Protein AF-A0A0P0X5P5-F1 (afdb_monomer)

Organism: Oryza sativa subsp. japonica (NCBI:txid39947)

Foldseek 3Di:
DVVVVVCVVVVDPDDPDDDLVNVLVVVCVVPPPDPDDQPQDPVNGRDDQPAWDWDDRPPDPDIDIDGPVSNVVVVVVVVVVVVVVVVVQLVVLLVVLVVQCVPPPSVVVADVVNSVCSNVVDPDDD

Radius of gyration: 23.1 Å; Cα contacts (8 Å, |Δi|>4): 70; chains: 1; bounding box: 53×34×61 Å

pLDDT: mean 76.73, std 13.16, range [42.09, 95.25]

Secondary structure (DSSP, 8-state):
-HHHHHHHHHT--S-SS--HHHHHHHHHTTTTT-TTS---BTTTBS--TT-EEEEEPTTSS-EEEEEHHHHHHHHHHHHHHHHHHHHHHHHHHHHHHHHHHTTGGGTTTS-HHHHHHHHHT-----

Structure (mmCIF, N/CA/C/O backbone):
data_AF-A0A0P0X5P5-F1
#
_entry.id   AF-A0A0P0X5P5-F1
#
loop_
_atom_site.group_PDB
_atom_site.id
_atom_site.type_symbol
_atom_site.label_atom_id
_atom_site.label_alt_id
_atom_site.label_comp_id
_atom_site.label_asym_id
_atom_site.label_entity_id
_atom_site.label_seq_id
_atom_site.pdbx_PDB_ins_code
_atom_site.Cartn_x
_atom_site.Cartn_y
_atom_site.Cartn_z
_atom_site.occupancy
_atom_site.B_iso_or_equiv
_atom_site.auth_seq_id
_atom_site.auth_comp_id
_atom_site.auth_asym_id
_atom_site.auth_atom_id
_atom_site.pdbx_PDB_model_num
ATOM 1 N N . GLU A 1 1 ? -21.698 8.254 -24.591 1.00 57.91 1 GLU A N 1
ATOM 2 C CA . GLU A 1 1 ? -22.227 8.935 -25.797 1.00 57.91 1 GL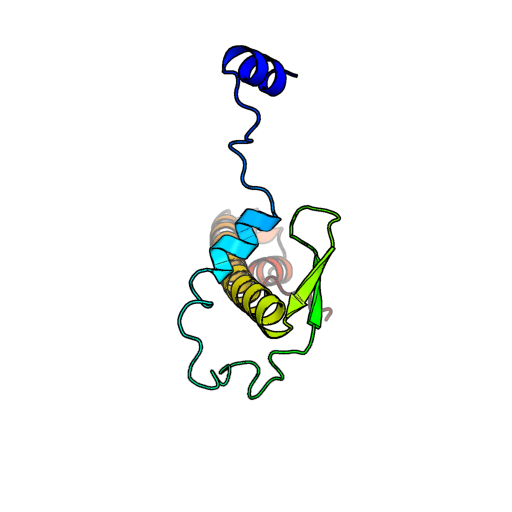U A CA 1
ATOM 3 C C . GLU A 1 1 ? -21.990 10.454 -25.818 1.00 57.91 1 GLU A C 1
ATOM 5 O O . GLU A 1 1 ? -21.407 10.943 -26.780 1.00 57.91 1 GLU A O 1
ATOM 10 N N . ALA A 1 2 ? -22.324 11.201 -24.753 1.00 74.06 2 ALA A N 1
ATOM 11 C CA . ALA A 1 2 ? -22.149 12.666 -24.692 1.00 74.06 2 ALA A CA 1
ATOM 12 C C . ALA A 1 2 ? -20.708 13.162 -24.965 1.00 74.06 2 ALA A C 1
ATOM 14 O O . ALA A 1 2 ? -20.498 14.109 -25.722 1.00 74.06 2 ALA A O 1
ATOM 15 N N . LEU A 1 3 ? -19.698 12.476 -24.417 1.00 63.59 3 LEU A N 1
ATOM 16 C CA . LEU A 1 3 ? -18.280 12.787 -24.651 1.00 63.59 3 LEU A CA 1
ATOM 17 C C . LEU A 1 3 ? -17.872 12.607 -26.123 1.00 63.59 3 LEU A C 1
ATOM 19 O O . LEU A 1 3 ? -17.093 13.393 -26.657 1.00 63.59 3 LEU A O 1
ATOM 23 N N . THR A 1 4 ? -18.435 11.611 -26.806 1.00 71.12 4 THR A N 1
ATOM 24 C CA . THR A 1 4 ? -18.186 11.354 -28.232 1.00 71.12 4 THR A CA 1
ATOM 25 C C . THR A 1 4 ? -18.813 12.438 -29.114 1.00 71.12 4 THR A C 1
ATOM 27 O O . THR A 1 4 ? -18.187 12.875 -30.080 1.00 71.12 4 THR A O 1
ATOM 30 N N . ALA A 1 5 ? -20.007 12.928 -28.762 1.00 74.75 5 ALA A N 1
ATOM 31 C CA . ALA A 1 5 ? -20.668 14.029 -29.467 1.00 74.75 5 ALA A CA 1
ATOM 32 C C . ALA A 1 5 ? -19.904 15.361 -29.320 1.00 74.75 5 ALA A C 1
ATOM 34 O O . ALA A 1 5 ? -19.693 16.065 -30.310 1.00 74.75 5 ALA A O 1
ATOM 35 N N . LEU A 1 6 ? -19.406 15.669 -28.116 1.00 67.12 6 LEU A N 1
ATOM 36 C CA . LEU A 1 6 ? -18.554 16.842 -27.873 1.00 67.12 6 LEU A CA 1
ATOM 37 C C . LEU A 1 6 ? -17.234 16.777 -28.660 1.00 67.12 6 LEU A C 1
ATOM 39 O O . LEU A 1 6 ? -16.827 17.775 -29.252 1.00 67.12 6 LEU A O 1
ATOM 43 N N . ARG A 1 7 ? -16.603 15.598 -28.748 1.00 62.34 7 ARG A N 1
ATOM 44 C CA . ARG A 1 7 ? -15.363 15.389 -29.525 1.00 62.34 7 ARG A CA 1
ATOM 45 C C . ARG A 1 7 ? -15.565 15.589 -31.025 1.00 62.34 7 ARG A C 1
ATOM 47 O O . ARG A 1 7 ? -14.770 16.285 -31.656 1.00 62.34 7 ARG A O 1
ATOM 54 N N . LYS A 1 8 ? -16.658 15.055 -31.591 1.00 72.75 8 LYS A N 1
ATOM 55 C CA . LYS A 1 8 ? -17.026 15.301 -32.999 1.00 72.75 8 LYS A CA 1
ATOM 56 C C . LYS A 1 8 ? -17.210 16.795 -33.281 1.00 72.75 8 LYS A C 1
ATOM 58 O O . LYS A 1 8 ? -16.790 17.262 -34.335 1.00 72.75 8 LYS A O 1
ATOM 63 N N . ARG A 1 9 ? -17.780 17.550 -32.334 1.00 74.44 9 ARG A N 1
ATOM 64 C CA . ARG A 1 9 ? -17.964 19.005 -32.456 1.00 74.44 9 ARG A CA 1
ATOM 65 C C . ARG A 1 9 ? -16.648 19.789 -32.350 1.00 74.44 9 ARG A C 1
ATOM 67 O O . ARG A 1 9 ? -16.472 20.755 -33.081 1.00 74.44 9 ARG A O 1
ATOM 74 N N . ALA A 1 10 ? -15.730 19.368 -31.479 1.00 72.19 10 ALA A N 1
ATOM 75 C CA . ALA A 1 10 ? -14.455 20.050 -31.234 1.00 72.19 10 ALA A CA 1
ATOM 76 C C . ALA A 1 10 ? -13.311 19.650 -32.194 1.00 72.19 10 ALA A C 1
ATOM 78 O O . ALA A 1 10 ? -12.236 20.235 -32.118 1.00 72.19 10 ALA A O 1
ATOM 79 N N . LYS A 1 11 ? -13.514 18.665 -33.086 1.00 71.50 11 LYS A N 1
ATOM 80 C CA . LYS A 1 11 ? -12.476 18.083 -33.970 1.00 71.50 11 LYS A CA 1
ATOM 81 C C . LYS A 1 11 ? -11.218 17.603 -33.225 1.00 71.50 11 LYS A C 1
ATOM 83 O O . LYS A 1 11 ? -10.129 17.589 -33.792 1.00 71.50 11 LYS A O 1
ATOM 88 N N . THR A 1 12 ? -11.350 17.182 -31.968 1.00 67.25 12 THR A N 1
ATOM 89 C CA . THR A 1 12 ? -10.228 16.640 -31.194 1.00 67.25 12 THR A CA 1
ATOM 90 C C . THR A 1 12 ? -10.341 15.122 -31.071 1.00 67.25 12 THR A C 1
ATOM 92 O O . THR A 1 12 ? -11.385 14.579 -30.711 1.00 67.25 12 THR A O 1
ATOM 95 N N . THR A 1 13 ? -9.250 14.419 -31.381 1.00 61.34 13 THR A N 1
ATOM 96 C CA . THR A 1 13 ? -9.106 12.969 -31.153 1.00 61.34 13 THR A CA 1
ATOM 97 C C . THR A 1 13 ? -8.387 12.657 -29.842 1.00 61.34 13 THR A C 1
ATOM 99 O O . THR A 1 13 ? -8.466 11.533 -29.352 1.00 61.34 13 THR A O 1
ATOM 102 N N . LYS A 1 14 ? -7.714 13.646 -29.239 1.00 56.66 14 LYS A N 1
ATOM 103 C CA . LYS A 1 14 ? -7.026 13.486 -27.956 1.00 56.66 14 LYS A CA 1
ATOM 104 C C . LYS A 1 14 ? -8.023 13.487 -26.799 1.00 56.66 14 LYS A C 1
ATOM 106 O O . LYS A 1 14 ? -8.846 14.392 -26.660 1.00 56.66 14 LYS A O 1
ATOM 111 N N . THR A 1 15 ? -7.945 12.453 -25.968 1.00 62.88 15 THR A N 1
ATOM 112 C CA . THR A 1 15 ? -8.653 12.384 -24.689 1.00 62.88 15 THR A CA 1
ATOM 113 C C . THR A 1 15 ? -8.017 13.367 -23.702 1.00 62.88 15 THR A C 1
ATOM 115 O O . THR A 1 15 ? -6.800 13.440 -23.603 1.00 62.88 15 THR A O 1
ATOM 118 N N . SER A 1 16 ? -8.837 14.144 -22.988 1.00 64.94 16 SER A N 1
ATOM 119 C CA . SER A 1 16 ? -8.390 14.988 -21.868 1.00 64.94 16 SER A CA 1
ATOM 120 C C . SER A 1 16 ? -8.171 14.188 -20.584 1.00 64.94 16 SER A C 1
ATOM 122 O O . SER A 1 16 ? -7.677 14.729 -19.601 1.00 64.94 16 SER A O 1
ATOM 124 N N . VAL A 1 17 ? -8.590 12.920 -20.578 1.00 62.72 17 VAL A N 1
ATOM 125 C CA . VAL A 1 17 ? -8.301 11.970 -19.509 1.00 62.72 17 VAL A CA 1
ATOM 126 C C . VAL A 1 17 ? -6.960 11.331 -19.857 1.00 62.72 17 VAL A C 1
ATOM 128 O O . VAL A 1 17 ? -6.906 10.658 -20.895 1.00 62.72 17 VAL A O 1
ATOM 131 N N . PRO A 1 18 ? -5.906 11.566 -19.053 1.00 68.06 18 PRO A N 1
ATOM 132 C CA . PRO A 1 18 ? -4.617 10.924 -19.244 1.00 68.06 18 PRO A CA 1
ATOM 133 C C . PRO A 1 18 ? -4.801 9.414 -19.253 1.00 68.06 18 PRO A C 1
ATOM 135 O O . PRO A 1 18 ? -5.543 8.865 -18.431 1.00 68.06 18 PRO A O 1
ATOM 138 N N . THR A 1 19 ? -4.146 8.741 -20.188 1.00 69.50 19 THR A N 1
ATOM 139 C CA . THR A 1 19 ? -4.131 7.278 -20.166 1.00 69.50 19 THR A CA 1
ATOM 140 C C . THR A 1 19 ? -3.368 6.793 -18.928 1.00 69.50 19 THR A C 1
ATOM 142 O O . THR A 1 19 ? -2.444 7.478 -18.483 1.00 69.50 19 THR A O 1
ATOM 145 N N . PRO A 1 20 ? -3.691 5.612 -18.370 1.00 68.12 20 PRO A N 1
ATOM 146 C CA . PRO A 1 20 ? -2.922 5.045 -17.260 1.00 68.12 20 PRO A CA 1
ATOM 147 C C . PRO A 1 20 ? -1.411 5.008 -17.546 1.00 68.12 20 PRO A C 1
ATOM 149 O O . PRO A 1 20 ? -0.609 5.305 -16.666 1.00 68.12 20 PRO A O 1
ATOM 152 N N . PHE A 1 21 ? -1.032 4.758 -18.806 1.00 68.00 21 PHE A N 1
ATOM 153 C CA . PHE A 1 21 ? 0.351 4.836 -19.275 1.00 68.00 21 PHE A CA 1
ATOM 154 C C . PHE A 1 21 ? 0.968 6.230 -19.110 1.00 68.00 21 PHE A C 1
ATOM 156 O O . PHE A 1 21 ? 2.034 6.362 -18.515 1.00 68.00 21 PHE A O 1
ATOM 163 N N . GLU A 1 22 ? 0.292 7.279 -19.584 1.00 70.38 22 GLU A N 1
ATOM 164 C CA . GLU A 1 22 ? 0.759 8.664 -19.431 1.00 70.38 22 GLU A CA 1
ATOM 165 C C . GLU A 1 22 ? 0.869 9.081 -17.959 1.00 70.38 22 GLU A C 1
ATOM 167 O O . GLU A 1 22 ? 1.777 9.831 -17.613 1.00 70.38 22 GLU A O 1
ATOM 172 N N . ILE A 1 23 ? -0.016 8.589 -17.083 1.00 70.56 23 ILE A N 1
ATOM 173 C CA . ILE A 1 23 ? 0.045 8.875 -15.640 1.00 70.56 23 ILE A CA 1
ATOM 174 C C . ILE A 1 23 ? 1.327 8.300 -15.034 1.00 70.56 23 ILE A C 1
ATOM 176 O O . ILE A 1 23 ? 2.043 9.018 -14.333 1.00 70.56 23 ILE A O 1
ATOM 180 N N . ILE A 1 24 ? 1.639 7.034 -15.328 1.00 67.50 24 ILE A N 1
ATOM 181 C CA . ILE A 1 24 ? 2.855 6.389 -14.819 1.00 67.50 24 ILE A CA 1
ATOM 182 C C . ILE A 1 24 ? 4.103 7.039 -15.419 1.00 67.50 24 ILE A C 1
ATOM 184 O O . ILE A 1 24 ? 5.008 7.412 -14.676 1.00 67.50 24 ILE A O 1
ATOM 188 N N . MET A 1 25 ? 4.142 7.251 -16.737 1.00 69.44 25 MET A N 1
ATOM 189 C CA . MET A 1 25 ? 5.308 7.844 -17.401 1.00 69.44 25 MET A CA 1
ATOM 190 C C . MET A 1 25 ? 5.600 9.262 -16.910 1.00 69.44 25 MET A C 1
ATOM 192 O O . MET A 1 25 ? 6.754 9.588 -16.643 1.00 69.44 25 MET A O 1
ATOM 196 N N . LYS A 1 26 ? 4.572 10.080 -16.672 1.00 70.88 26 LYS A N 1
ATOM 197 C CA . LYS A 1 26 ? 4.743 11.425 -16.106 1.00 70.88 26 LYS A CA 1
ATOM 198 C C . LYS A 1 26 ? 5.267 11.403 -14.664 1.00 70.88 26 LYS A C 1
ATOM 200 O O . LYS A 1 26 ? 5.960 12.325 -14.241 1.00 70.88 26 LYS A O 1
ATOM 205 N N . GLY A 1 27 ? 4.964 10.346 -13.905 1.00 62.91 27 GLY A N 1
ATOM 206 C CA . GLY A 1 27 ? 5.533 10.105 -12.574 1.00 62.91 27 GLY A CA 1
ATOM 207 C C . GLY A 1 27 ? 7.005 9.667 -12.589 1.00 62.91 27 GLY A C 1
ATOM 208 O O . GLY A 1 27 ? 7.684 9.803 -11.566 1.00 62.91 27 GLY A O 1
ATOM 209 N N . LEU A 1 28 ? 7.485 9.174 -13.736 1.00 62.50 28 LEU A N 1
ATOM 210 C CA . LEU A 1 28 ? 8.850 8.686 -13.975 1.00 62.50 28 LEU A CA 1
ATOM 211 C C . LEU A 1 28 ? 9.740 9.710 -14.697 1.00 62.50 28 LEU A C 1
ATOM 213 O O . LEU A 1 28 ? 10.958 9.675 -14.542 1.00 62.50 28 LEU A O 1
ATOM 217 N N . GLU A 1 29 ? 9.155 10.664 -15.431 1.00 57.69 29 GLU A N 1
ATOM 218 C CA . GLU A 1 29 ? 9.876 11.754 -16.115 1.00 57.69 29 GLU A CA 1
ATOM 219 C C . GLU A 1 29 ? 10.731 12.610 -15.160 1.00 57.69 29 GLU A C 1
ATOM 221 O O . GLU A 1 29 ? 11.734 13.188 -15.572 1.00 57.69 29 GLU A O 1
ATOM 226 N N . GLY A 1 30 ? 10.389 12.656 -13.867 1.00 53.84 30 GLY A N 1
ATOM 227 C CA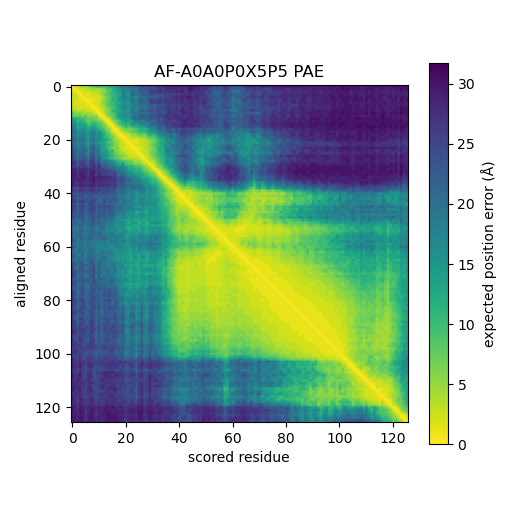 . GLY A 1 30 ? 11.201 13.320 -12.840 1.00 53.84 30 GLY A CA 1
ATOM 228 C C . GLY A 1 30 ? 12.466 12.555 -12.427 1.00 53.84 30 GLY A C 1
ATOM 229 O O . GLY A 1 30 ? 13.324 13.125 -11.756 1.00 53.84 30 GLY A O 1
ATOM 230 N N . THR A 1 31 ? 12.590 11.283 -12.811 1.00 53.81 31 THR A N 1
ATOM 231 C CA . THR A 1 31 ? 13.671 10.372 -12.390 1.00 53.81 31 THR A CA 1
ATOM 232 C C . THR A 1 31 ? 14.604 10.006 -13.549 1.00 53.81 31 THR A C 1
ATOM 234 O O . THR A 1 31 ? 15.770 9.701 -13.333 1.00 53.81 31 THR A O 1
ATOM 237 N N . SER A 1 32 ? 14.149 10.113 -14.800 1.00 48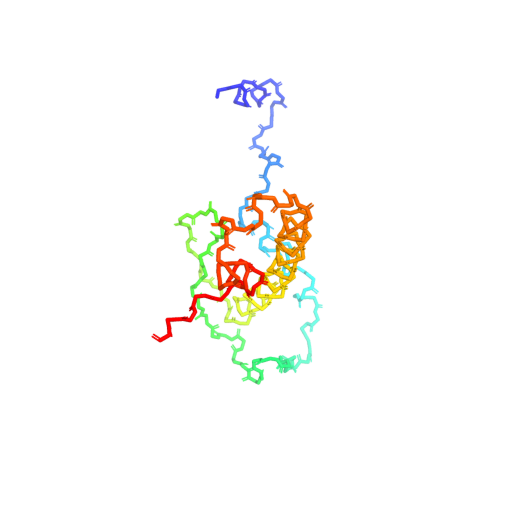.31 32 SER A N 1
ATOM 238 C CA . SER A 1 32 ? 14.914 9.693 -15.985 1.00 48.31 32 SER A CA 1
ATOM 239 C C . SER A 1 32 ? 15.933 10.718 -16.516 1.00 48.31 32 SER A C 1
ATOM 241 O O . SER A 1 32 ? 16.615 10.449 -17.500 1.00 48.31 32 SER A O 1
ATOM 243 N N . GLY A 1 33 ? 16.052 11.903 -15.904 1.00 47.56 33 GLY A N 1
ATOM 244 C CA . GLY A 1 33 ? 16.892 13.004 -16.408 1.00 47.56 33 GLY A CA 1
ATOM 245 C C . GLY A 1 33 ? 18.342 13.053 -15.905 1.00 47.56 33 GLY A C 1
ATOM 246 O O . GLY A 1 33 ? 19.113 13.881 -16.388 1.00 47.56 33 GLY A O 1
ATOM 247 N N . LYS A 1 34 ? 18.741 12.214 -14.940 1.00 48.12 34 LYS A N 1
ATOM 248 C CA . LYS A 1 34 ? 20.088 12.248 -14.326 1.00 48.12 34 LYS A CA 1
ATOM 249 C C . LYS A 1 34 ? 20.821 10.917 -14.448 1.00 48.12 34 LYS A C 1
ATOM 251 O O . LYS A 1 34 ? 21.338 10.357 -13.492 1.00 48.12 34 LYS A O 1
ATOM 256 N N . GLN A 1 35 ? 20.911 10.417 -15.666 1.00 43.91 35 GLN A N 1
ATOM 257 C CA . GLN A 1 35 ? 21.653 9.202 -15.953 1.00 43.91 35 GLN A CA 1
ATOM 258 C C . GLN A 1 35 ? 23.155 9.496 -16.098 1.00 43.91 35 GLN A C 1
ATOM 260 O O . GLN A 1 35 ? 23.609 9.630 -17.224 1.00 43.91 35 GLN A O 1
ATOM 265 N N . LEU A 1 36 ? 23.919 9.602 -14.995 1.00 49.16 36 LEU A N 1
ATOM 266 C CA . LEU A 1 36 ? 25.397 9.435 -14.996 1.00 49.16 36 LEU A CA 1
ATOM 267 C C . LEU A 1 36 ? 26.024 8.957 -13.662 1.00 49.16 36 LEU A C 1
ATOM 269 O O . LEU A 1 36 ? 27.243 8.823 -13.579 1.00 49.16 36 LEU A O 1
ATOM 273 N N . VAL A 1 37 ? 25.245 8.630 -12.630 1.00 50.62 37 VAL A N 1
ATOM 274 C CA . VAL A 1 37 ? 25.751 7.936 -11.431 1.00 50.62 37 VAL A CA 1
ATOM 275 C C . VAL A 1 37 ? 24.920 6.668 -11.274 1.00 50.62 37 VAL A C 1
ATOM 277 O O . VAL A 1 37 ? 23.720 6.714 -11.529 1.00 50.62 37 VAL A O 1
ATOM 280 N N . LYS A 1 38 ? 25.532 5.529 -10.913 1.00 56.66 38 LYS A N 1
ATOM 281 C CA . LYS A 1 38 ? 24.786 4.361 -10.416 1.00 56.66 38 LYS A CA 1
ATOM 282 C C . LYS A 1 38 ? 23.952 4.860 -9.232 1.00 56.66 38 LYS A C 1
ATOM 284 O O . LYS A 1 38 ? 24.484 5.000 -8.133 1.00 56.66 38 LYS A O 1
ATOM 289 N N . GLU A 1 39 ? 22.696 5.227 -9.467 1.00 62.03 39 GLU A N 1
ATOM 290 C CA . GLU A 1 39 ? 21.780 5.614 -8.404 1.00 62.03 39 GLU A CA 1
ATOM 291 C C . GLU A 1 39 ? 21.446 4.329 -7.651 1.00 62.03 39 GLU A C 1
ATOM 293 O O . GLU A 1 39 ? 20.558 3.563 -8.020 1.00 62.03 39 GLU A O 1
ATOM 298 N N . ILE A 1 40 ? 22.260 4.043 -6.631 1.00 76.94 40 ILE A N 1
ATOM 299 C CA . ILE A 1 40 ? 21.964 3.000 -5.661 1.00 76.94 40 ILE A CA 1
ATOM 300 C C . ILE A 1 40 ? 20.684 3.446 -4.968 1.00 76.94 40 ILE A C 1
ATOM 302 O O . ILE A 1 40 ? 20.649 4.435 -4.235 1.00 76.94 40 ILE A O 1
ATOM 306 N N . CYS A 1 41 ? 19.626 2.709 -5.250 1.00 82.88 41 CYS A N 1
ATOM 307 C CA . CYS A 1 41 ? 18.320 2.882 -4.656 1.00 82.88 41 CYS A CA 1
ATOM 308 C C . CYS A 1 41 ? 18.425 2.647 -3.140 1.00 82.88 41 CYS A C 1
ATOM 310 O O . CYS A 1 41 ? 18.936 1.603 -2.733 1.00 82.88 41 CYS A O 1
ATOM 312 N N . PRO A 1 42 ? 17.955 3.561 -2.276 1.00 86.44 42 PRO A N 1
ATOM 313 C CA . PRO A 1 42 ? 18.073 3.385 -0.828 1.00 86.44 42 PRO A CA 1
ATOM 314 C C . PRO A 1 42 ? 17.238 2.208 -0.302 1.00 86.44 42 PRO A C 1
ATOM 316 O O . PRO A 1 42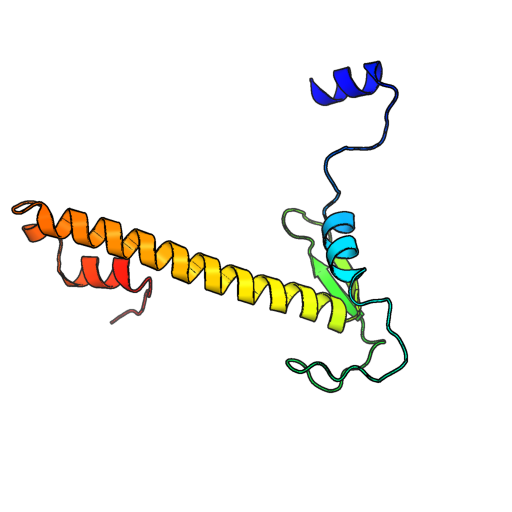 ? 17.598 1.611 0.708 1.00 86.44 42 PRO A O 1
ATOM 319 N N . THR A 1 43 ? 16.143 1.867 -0.985 1.00 88.69 43 THR A N 1
ATOM 320 C CA . THR A 1 43 ? 15.209 0.797 -0.603 1.00 88.69 43 THR A CA 1
ATOM 321 C C . THR A 1 43 ? 15.518 -0.540 -1.280 1.00 88.69 43 THR A C 1
ATOM 323 O O . THR A 1 43 ? 15.348 -1.589 -0.665 1.00 88.69 43 THR A O 1
ATOM 326 N N . CYS A 1 44 ? 16.036 -0.518 -2.508 1.00 85.38 44 CYS A N 1
ATOM 327 C CA . CYS A 1 44 ? 16.299 -1.709 -3.320 1.00 85.38 44 CYS A CA 1
ATOM 328 C C . CYS A 1 44 ? 17.784 -2.022 -3.573 1.00 85.38 44 CYS A C 1
ATOM 330 O O . CYS A 1 44 ? 18.100 -3.102 -4.060 1.00 85.38 44 CYS A O 1
ATOM 332 N N . GLY A 1 45 ? 18.709 -1.133 -3.203 1.00 86.75 45 GLY A N 1
ATOM 333 C CA . GLY A 1 45 ? 20.151 -1.348 -3.335 1.00 86.75 45 GLY A CA 1
ATOM 334 C C . GLY A 1 45 ? 20.681 -1.266 -4.774 1.00 86.75 45 GLY A C 1
ATOM 335 O O . GLY A 1 45 ? 20.147 -0.541 -5.621 1.00 86.75 45 GLY A O 1
ATOM 336 N N . ASP A 1 46 ? 21.790 -1.976 -5.025 1.00 85.94 46 ASP A N 1
ATOM 337 C CA . ASP A 1 46 ? 22.373 -2.135 -6.366 1.00 85.94 46 ASP A CA 1
ATOM 338 C C . ASP A 1 46 ? 21.493 -3.093 -7.176 1.00 85.94 46 ASP A C 1
ATOM 340 O O . ASP A 1 46 ? 21.251 -4.226 -6.764 1.00 85.94 46 ASP A O 1
ATOM 344 N N . HIS A 1 47 ? 21.001 -2.621 -8.315 1.00 83.19 47 HIS A N 1
ATOM 345 C CA . HIS A 1 47 ? 20.089 -3.349 -9.191 1.00 83.19 47 HIS A CA 1
ATOM 346 C C . HIS A 1 47 ? 20.596 -3.281 -10.634 1.00 83.19 47 HIS A C 1
ATOM 348 O O . HIS A 1 47 ? 21.293 -2.333 -11.008 1.00 83.19 47 HIS A O 1
ATOM 354 N N . ASP A 1 48 ? 20.246 -4.271 -11.460 1.00 83.62 48 ASP A N 1
ATOM 355 C CA . ASP A 1 48 ? 20.565 -4.223 -12.888 1.00 83.62 48 ASP A CA 1
ATOM 356 C C . ASP A 1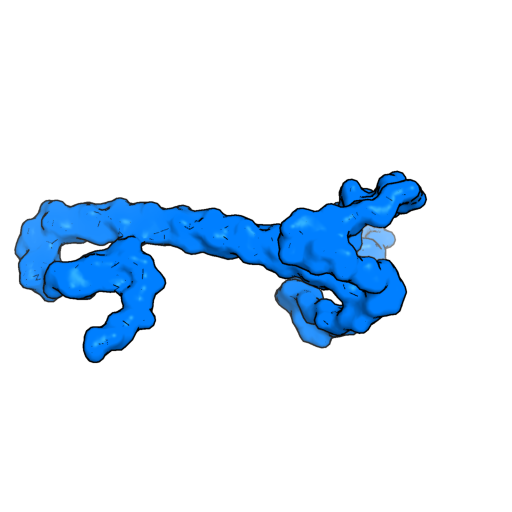 48 ? 19.574 -3.289 -13.608 1.00 83.62 48 ASP A C 1
ATOM 358 O O . ASP A 1 48 ? 18.377 -3.585 -13.656 1.00 83.62 48 ASP A O 1
ATOM 362 N N . PRO A 1 49 ? 20.025 -2.167 -14.206 1.00 79.06 49 PRO A N 1
ATOM 363 C CA . PRO A 1 49 ? 19.142 -1.275 -14.956 1.00 79.06 49 PRO A CA 1
ATOM 364 C C . PRO A 1 49 ? 18.554 -1.918 -16.224 1.00 79.06 49 PRO A C 1
ATOM 366 O O . PRO A 1 49 ? 17.676 -1.319 -16.845 1.00 79.06 49 PRO A O 1
ATOM 369 N N . LYS A 1 50 ? 19.045 -3.092 -16.644 1.00 81.38 50 LYS A N 1
ATOM 370 C CA . LYS A 1 50 ? 18.536 -3.848 -17.801 1.00 81.38 50 LYS A CA 1
ATOM 371 C C . LYS A 1 50 ? 17.535 -4.935 -17.427 1.00 81.38 50 LYS A C 1
ATOM 373 O O . LYS A 1 50 ? 16.961 -5.543 -18.331 1.00 81.38 50 LYS A O 1
ATOM 378 N N . GLU A 1 51 ? 17.359 -5.217 -16.139 1.00 87.38 51 GLU A N 1
ATOM 379 C CA . GLU A 1 51 ? 16.384 -6.205 -15.703 1.00 87.38 51 GLU A CA 1
ATOM 380 C C . GLU A 1 51 ? 14.977 -5.641 -15.897 1.00 87.38 51 GLU A C 1
ATOM 382 O O . GLU A 1 51 ? 14.599 -4.636 -15.298 1.00 87.38 51 GLU A O 1
ATOM 387 N N . ASP A 1 52 ? 14.214 -6.285 -16.773 1.00 90.25 52 ASP A N 1
ATOM 388 C CA . ASP A 1 52 ? 12.833 -5.934 -17.072 1.00 90.25 52 ASP A CA 1
ATOM 389 C C . ASP A 1 52 ? 11.871 -6.758 -16.202 1.00 90.25 52 ASP A C 1
ATOM 391 O O . ASP A 1 52 ? 12.080 -7.946 -15.956 1.00 90.25 52 ASP A O 1
ATOM 395 N N . THR A 1 53 ? 10.756 -6.149 -15.810 1.00 91.88 53 THR A N 1
ATOM 396 C CA . THR A 1 53 ? 9.637 -6.797 -15.120 1.00 91.88 53 THR A CA 1
ATOM 397 C C . THR A 1 53 ? 8.300 -6.387 -15.738 1.00 91.88 53 THR A C 1
ATOM 399 O O . THR A 1 53 ? 8.227 -5.482 -16.573 1.00 91.88 53 THR A O 1
ATOM 402 N N . TRP A 1 54 ? 7.223 -7.063 -15.346 1.00 93.00 54 TRP A N 1
ATOM 403 C CA . TRP A 1 54 ? 5.867 -6.741 -15.785 1.00 93.00 54 TRP A CA 1
ATOM 404 C C . TRP A 1 54 ? 5.148 -5.903 -14.731 1.00 93.00 54 TRP A C 1
ATOM 406 O O . TRP A 1 54 ? 5.020 -6.319 -13.582 1.00 93.00 54 TRP A O 1
ATOM 416 N N . LEU A 1 55 ? 4.636 -4.742 -15.140 1.00 89.38 55 LEU A N 1
ATOM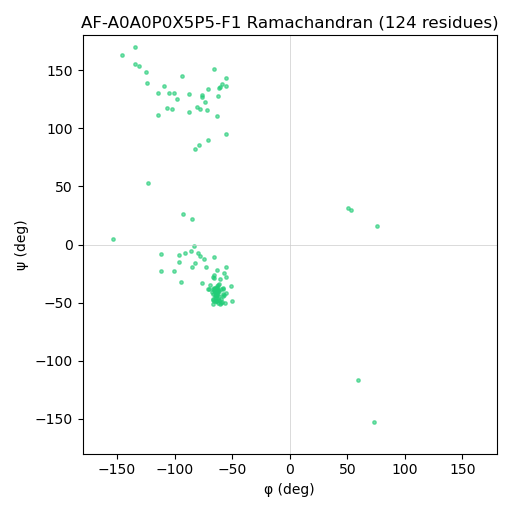 417 C CA . LEU A 1 55 ? 3.808 -3.871 -14.308 1.00 89.38 55 LEU A CA 1
ATOM 418 C C . LEU A 1 55 ? 2.389 -3.799 -14.880 1.00 89.38 55 LEU A C 1
ATOM 420 O O . LEU A 1 55 ? 2.210 -3.542 -16.073 1.00 89.38 55 LEU A O 1
ATOM 424 N N . MET A 1 56 ? 1.388 -4.004 -14.021 1.00 89.25 56 MET A N 1
ATOM 425 C CA . MET A 1 56 ? -0.019 -3.765 -14.346 1.00 89.25 56 MET A CA 1
ATOM 426 C C . MET A 1 56 ? -0.375 -2.308 -14.046 1.00 89.25 56 MET A C 1
ATOM 428 O O . MET A 1 56 ? -0.113 -1.826 -12.943 1.00 89.25 56 MET A O 1
ATOM 432 N N . PHE A 1 57 ? -0.982 -1.601 -14.999 1.00 83.31 57 PHE A N 1
ATOM 433 C CA . PHE A 1 57 ? -1.376 -0.209 -14.774 1.00 83.31 57 PHE A CA 1
ATOM 434 C C . PHE A 1 57 ? -2.631 -0.138 -13.894 1.00 83.31 57 PHE A C 1
ATOM 436 O O . PHE A 1 57 ? -3.642 -0.765 -14.232 1.00 83.31 57 PHE A O 1
ATOM 443 N N . PRO A 1 58 ? -2.616 0.658 -12.810 1.00 82.19 58 PRO A N 1
ATOM 444 C CA . PRO A 1 58 ? -3.733 0.738 -11.883 1.00 82.19 58 PRO A CA 1
ATOM 445 C C . PRO A 1 58 ? -5.000 1.223 -12.595 1.00 82.19 58 PRO A C 1
ATOM 447 O O . PRO A 1 58 ? -4.977 2.171 -13.381 1.00 82.19 58 PRO A O 1
ATOM 450 N N . GLY A 1 59 ? -6.120 0.553 -12.311 1.00 83.81 59 GLY A N 1
ATOM 451 C CA . GLY A 1 59 ? -7.414 0.837 -12.938 1.00 83.81 59 GLY A CA 1
ATOM 452 C C . GLY A 1 59 ? -7.559 0.332 -14.379 1.00 83.81 59 GLY A C 1
ATOM 453 O O . GLY A 1 59 ? -8.459 0.792 -15.081 1.00 83.81 59 GLY A O 1
ATOM 454 N N . SER A 1 60 ? -6.695 -0.579 -14.838 1.00 83.88 60 SER A N 1
ATOM 455 C CA . SER A 1 60 ? -6.790 -1.194 -16.167 1.00 83.88 60 SER A CA 1
ATOM 456 C C . SER A 1 60 ? -6.313 -2.649 -16.175 1.00 83.88 60 SER A C 1
ATOM 458 O O . SER A 1 60 ? -5.555 -3.051 -15.299 1.00 83.88 60 SER A O 1
ATOM 460 N N . ASP A 1 61 ? -6.677 -3.392 -17.221 1.00 87.38 61 ASP A N 1
ATOM 461 C CA . ASP A 1 61 ? -6.215 -4.769 -17.467 1.00 87.38 61 ASP A CA 1
ATOM 462 C C . ASP A 1 61 ? -4.954 -4.811 -18.361 1.00 87.38 61 ASP A C 1
ATOM 464 O O . ASP A 1 61 ? -4.728 -5.758 -19.115 1.00 87.38 61 ASP A O 1
ATOM 468 N N . ILE A 1 62 ? -4.153 -3.739 -18.349 1.00 87.19 62 ILE A N 1
ATOM 469 C CA . ILE A 1 62 ? -2.980 -3.583 -19.216 1.00 87.19 62 ILE A CA 1
ATOM 470 C C . ILE A 1 62 ? -1.714 -3.903 -18.429 1.00 87.19 62 ILE A C 1
ATOM 472 O O . ILE A 1 62 ? -1.467 -3.325 -17.370 1.00 87.19 62 ILE A O 1
ATOM 476 N N . PHE A 1 63 ? -0.871 -4.753 -19.013 1.00 89.62 63 PHE A N 1
ATOM 477 C CA . PHE A 1 63 ? 0.477 -5.044 -18.539 1.00 89.62 63 PHE A CA 1
ATOM 478 C C . PHE A 1 63 ? 1.503 -4.438 -19.498 1.00 89.62 63 PHE A C 1
ATOM 480 O O . PHE A 1 63 ? 1.363 -4.566 -20.716 1.00 89.62 63 PHE A O 1
ATOM 487 N N . ALA A 1 64 ? 2.552 -3.814 -18.965 1.00 89.88 64 ALA A N 1
ATOM 488 C CA . ALA A 1 64 ? 3.722 -3.427 -19.750 1.00 89.88 64 ALA A CA 1
ATOM 489 C C . ALA A 1 64 ? 4.999 -4.000 -19.159 1.00 89.88 64 ALA A C 1
ATOM 491 O O . ALA A 1 64 ? 5.142 -4.139 -17.943 1.00 89.88 64 ALA A O 1
ATOM 492 N N . ARG A 1 65 ? 5.941 -4.282 -20.058 1.00 91.88 65 ARG A N 1
ATOM 493 C CA . ARG A 1 65 ? 7.313 -4.596 -19.697 1.00 91.88 65 ARG A CA 1
ATOM 494 C C . ARG A 1 65 ? 8.052 -3.287 -19.438 1.00 91.88 65 ARG A C 1
ATOM 496 O O . ARG A 1 65 ? 8.128 -2.440 -20.328 1.00 91.88 65 ARG A O 1
ATOM 503 N N . VAL A 1 66 ? 8.539 -3.118 -18.219 1.00 87.06 66 VAL A N 1
ATOM 504 C CA . VAL A 1 66 ? 9.243 -1.919 -17.751 1.00 87.06 66 VAL A CA 1
ATOM 505 C C . VAL A 1 66 ? 10.496 -2.339 -16.985 1.00 87.06 66 VAL A C 1
ATOM 507 O O . VAL A 1 66 ? 10.502 -3.434 -16.424 1.00 87.06 66 VAL A O 1
ATOM 510 N N . PRO A 1 67 ? 11.532 -1.490 -16.889 1.00 90.25 67 PRO A N 1
ATOM 511 C CA . PRO A 1 67 ? 12.673 -1.785 -16.031 1.00 90.25 67 PRO A CA 1
ATOM 512 C C . PRO A 1 67 ? 12.235 -2.041 -14.584 1.00 90.25 67 PRO A C 1
ATOM 514 O O . PRO A 1 67 ? 11.333 -1.374 -14.069 1.00 90.25 67 PRO A O 1
ATOM 517 N N . PHE A 1 68 ? 12.893 -2.973 -13.900 1.00 89.25 68 PHE A N 1
ATOM 518 C CA . PHE A 1 68 ? 12.592 -3.352 -12.520 1.00 89.25 68 PHE A CA 1
ATOM 519 C C . PHE A 1 68 ? 12.495 -2.133 -11.601 1.00 89.25 68 PHE A C 1
ATOM 521 O O . PHE A 1 68 ? 11.507 -1.961 -10.888 1.00 89.25 68 PHE A O 1
ATOM 528 N N . HIS A 1 69 ? 13.487 -1.243 -11.669 1.00 88.31 69 HIS A N 1
ATOM 529 C CA . HIS A 1 69 ? 13.548 -0.088 -10.780 1.00 88.31 69 HIS A CA 1
ATOM 530 C C . HIS A 1 69 ? 12.407 0.913 -11.018 1.00 88.31 69 HIS A C 1
ATOM 532 O O . HIS A 1 69 ? 11.970 1.597 -10.091 1.00 88.31 69 HIS A O 1
ATOM 538 N N . VAL A 1 70 ? 11.861 0.950 -12.237 1.00 86.88 70 VAL A N 1
ATOM 539 C CA . VAL A 1 70 ? 10.663 1.731 -12.558 1.00 86.88 70 VAL A CA 1
ATOM 540 C C . VAL A 1 70 ? 9.448 1.160 -11.830 1.00 86.88 70 VAL A C 1
ATOM 542 O O . VAL A 1 70 ? 8.759 1.901 -11.131 1.00 86.88 70 VAL A O 1
ATOM 545 N N . ALA A 1 71 ? 9.208 -0.150 -11.942 1.00 89.06 71 ALA A N 1
ATOM 546 C CA . ALA A 1 71 ? 8.104 -0.804 -11.240 1.00 89.06 71 ALA A CA 1
ATOM 547 C C . ALA A 1 71 ? 8.252 -0.676 -9.717 1.00 89.06 71 ALA A C 1
ATOM 549 O O . ALA A 1 71 ? 7.300 -0.308 -9.033 1.00 89.06 71 ALA A O 1
ATOM 550 N N . HIS A 1 72 ? 9.462 -0.897 -9.205 1.00 90.62 72 HIS A N 1
ATOM 551 C CA . HIS A 1 72 ? 9.795 -0.719 -7.797 1.00 90.62 72 HIS A CA 1
ATOM 552 C C . HIS A 1 72 ? 9.472 0.702 -7.312 1.00 90.62 72 HIS A C 1
ATOM 554 O O . HIS A 1 72 ? 8.760 0.860 -6.330 1.00 90.62 72 HIS A O 1
ATOM 560 N N . THR A 1 73 ? 9.927 1.742 -8.019 1.00 87.56 73 THR A N 1
ATOM 561 C CA . THR A 1 73 ? 9.687 3.144 -7.628 1.00 87.56 73 THR A CA 1
ATOM 562 C C . THR A 1 73 ? 8.200 3.502 -7.617 1.00 87.56 73 THR A C 1
ATOM 564 O O . THR A 1 73 ? 7.764 4.299 -6.786 1.00 87.56 73 THR A O 1
ATOM 567 N N . VAL A 1 74 ? 7.409 2.937 -8.536 1.00 87.19 74 VAL A N 1
ATOM 568 C CA . VAL A 1 74 ? 5.948 3.115 -8.534 1.00 87.19 74 VAL A CA 1
ATOM 569 C C . VAL A 1 74 ? 5.336 2.469 -7.291 1.00 87.19 74 VAL A C 1
ATOM 571 O O . VAL A 1 74 ? 4.584 3.129 -6.579 1.00 87.19 74 VAL A O 1
ATOM 574 N N . LEU A 1 75 ? 5.706 1.220 -6.993 1.00 89.75 75 LEU A N 1
ATOM 575 C CA . LEU A 1 75 ? 5.187 0.489 -5.835 1.00 89.75 75 LEU A CA 1
ATOM 576 C C . LEU A 1 75 ? 5.600 1.119 -4.496 1.00 89.75 75 LEU A C 1
ATOM 578 O O . LEU A 1 75 ? 4.785 1.171 -3.581 1.00 89.75 75 LEU A O 1
ATOM 582 N N . ASP A 1 76 ? 6.824 1.635 -4.391 1.00 89.69 76 ASP A N 1
ATOM 583 C CA . ASP A 1 76 ? 7.338 2.288 -3.179 1.00 89.69 76 ASP A CA 1
ATOM 584 C C . ASP A 1 76 ? 6.530 3.562 -2.861 1.00 89.69 76 ASP A C 1
ATOM 586 O O . ASP A 1 76 ? 6.035 3.752 -1.749 1.00 89.69 76 ASP A O 1
ATOM 590 N N . LYS A 1 77 ? 6.264 4.392 -3.881 1.00 87.94 77 LYS A N 1
ATOM 591 C CA . LYS A 1 77 ? 5.398 5.579 -3.747 1.00 87.94 77 LYS A CA 1
ATOM 592 C C . LYS A 1 77 ? 3.952 5.215 -3.408 1.00 87.94 77 LYS A C 1
ATOM 594 O O . LYS A 1 77 ? 3.305 5.915 -2.625 1.00 87.94 77 LYS A O 1
ATOM 599 N N . ASP A 1 78 ? 3.432 4.144 -4.001 1.00 89.44 78 ASP A N 1
ATOM 600 C CA . ASP A 1 78 ? 2.081 3.670 -3.702 1.00 89.44 78 ASP A CA 1
ATOM 601 C C . ASP A 1 78 ? 1.981 3.166 -2.254 1.00 89.44 78 ASP A C 1
ATOM 603 O O . ASP A 1 78 ? 0.989 3.460 -1.582 1.00 89.44 78 ASP A O 1
ATOM 607 N N . GLN A 1 79 ? 3.016 2.502 -1.728 1.00 90.75 79 GLN A N 1
ATOM 608 C CA . GLN A 1 79 ? 3.080 2.092 -0.324 1.00 90.75 79 GLN A CA 1
ATOM 609 C C . GLN A 1 79 ? 3.050 3.300 0.624 1.00 90.75 79 GLN A C 1
ATOM 611 O O . GLN A 1 79 ? 2.245 3.318 1.557 1.00 90.75 79 GLN A O 1
ATOM 616 N N . GLU A 1 80 ? 3.855 4.339 0.372 1.00 91.00 80 GLU A N 1
ATOM 617 C CA . GLU A 1 80 ? 3.846 5.568 1.185 1.00 91.00 80 GLU A CA 1
ATOM 618 C C . GLU A 1 80 ? 2.459 6.226 1.217 1.00 91.00 80 GLU A C 1
ATOM 620 O O . GLU A 1 80 ? 1.972 6.665 2.269 1.00 91.00 80 GLU A O 1
ATOM 625 N N . ARG A 1 81 ? 1.791 6.271 0.059 1.00 92.31 81 ARG A N 1
ATOM 626 C CA . ARG A 1 81 ? 0.433 6.802 -0.053 1.00 92.31 81 ARG A CA 1
ATOM 627 C C . ARG A 1 81 ? -0.571 5.950 0.724 1.00 92.31 81 ARG A C 1
ATOM 629 O O . ARG A 1 81 ? -1.402 6.510 1.441 1.00 92.31 81 ARG A O 1
ATOM 636 N N . LEU A 1 82 ? -0.505 4.625 0.604 1.00 93.12 82 LEU A N 1
ATOM 637 C CA . LEU A 1 82 ? -1.394 3.709 1.322 1.00 93.12 82 LEU A CA 1
ATOM 638 C C . LEU A 1 82 ? -1.206 3.801 2.839 1.00 93.12 82 LEU A C 1
ATOM 640 O O . LEU A 1 82 ? -2.193 3.782 3.581 1.00 93.12 82 LEU A O 1
ATOM 644 N N . ASP A 1 83 ? 0.025 3.975 3.312 1.00 92.81 83 ASP A N 1
ATOM 645 C CA . ASP A 1 83 ? 0.317 4.189 4.730 1.00 92.81 83 ASP A CA 1
ATOM 646 C C . ASP A 1 83 ? -0.295 5.500 5.241 1.00 92.81 83 ASP A C 1
ATOM 648 O O . ASP A 1 83 ? -0.862 5.547 6.342 1.00 92.81 83 ASP A O 1
ATOM 652 N N . TYR A 1 84 ? -0.213 6.573 4.448 1.00 95.25 84 TYR A N 1
ATOM 653 C CA . TYR A 1 84 ? -0.868 7.842 4.764 1.00 95.25 84 TYR A CA 1
ATOM 654 C C . TYR A 1 84 ? -2.393 7.692 4.815 1.00 95.25 84 TYR A C 1
ATOM 656 O O . TYR A 1 84 ? -3.019 8.092 5.804 1.00 95.25 84 TYR A O 1
ATOM 664 N N . ASP A 1 85 ? -2.990 7.088 3.787 1.00 93.44 85 ASP A N 1
ATOM 665 C CA . ASP A 1 85 ? -4.439 6.904 3.691 1.00 93.44 85 ASP A CA 1
ATOM 666 C C . ASP A 1 85 ? -4.960 6.006 4.826 1.00 93.44 85 ASP A C 1
ATOM 668 O O . ASP A 1 85 ? -5.994 6.307 5.428 1.00 93.44 85 ASP A O 1
ATOM 672 N N . THR A 1 86 ? -4.199 4.979 5.216 1.00 90.56 86 THR A N 1
ATOM 673 C CA . THR A 1 86 ? -4.502 4.117 6.369 1.00 90.56 86 THR A CA 1
ATOM 674 C C . THR A 1 86 ? -4.488 4.903 7.677 1.00 90.56 86 THR A C 1
ATOM 676 O O . THR A 1 86 ? -5.445 4.829 8.452 1.00 90.56 86 THR A O 1
ATOM 679 N N . LYS A 1 87 ? -3.449 5.712 7.930 1.00 91.69 87 LYS A N 1
ATOM 680 C CA . LYS A 1 87 ? -3.370 6.563 9.136 1.00 91.69 87 LYS A CA 1
ATOM 681 C C . LYS A 1 87 ? -4.511 7.576 9.181 1.00 91.69 87 LYS A C 1
ATOM 683 O O . LYS A 1 87 ? -5.100 7.808 10.241 1.00 91.69 87 LYS A O 1
ATOM 688 N N . LYS A 1 88 ? -4.853 8.157 8.032 1.00 94.38 88 LYS A N 1
ATOM 689 C CA . LYS A 1 88 ? -5.971 9.090 7.900 1.00 94.38 88 LYS A CA 1
ATOM 690 C C . LYS A 1 88 ? -7.301 8.398 8.190 1.00 94.38 88 LYS A C 1
ATOM 692 O O . LYS A 1 88 ? -8.065 8.893 9.019 1.00 94.38 88 LYS A O 1
ATOM 697 N N . LEU A 1 89 ? -7.553 7.234 7.595 1.00 92.25 89 LEU A N 1
ATOM 698 C CA . LEU A 1 89 ? -8.744 6.434 7.879 1.00 92.25 89 LEU A CA 1
ATOM 699 C C . LEU A 1 89 ? -8.829 6.074 9.367 1.00 92.25 89 LEU A C 1
ATOM 701 O O . LEU A 1 89 ? -9.876 6.260 9.986 1.00 92.25 89 LEU A O 1
ATOM 705 N N . GLN A 1 90 ? -7.716 5.657 9.970 1.00 89.31 90 GLN A N 1
ATOM 706 C CA . GLN A 1 90 ? -7.654 5.345 11.394 1.00 89.31 90 GLN A CA 1
ATOM 707 C C . GLN A 1 90 ? -8.017 6.555 12.270 1.00 89.31 90 GLN A C 1
ATOM 709 O O . GLN A 1 90 ? -8.697 6.395 13.284 1.00 89.31 90 GLN A O 1
ATOM 714 N N . SER A 1 91 ? -7.597 7.768 11.891 1.00 90.75 91 SER A N 1
ATOM 715 C CA . SER A 1 91 ? -7.982 8.991 12.610 1.00 90.75 91 SER A CA 1
ATOM 716 C C . SER A 1 91 ? -9.490 9.250 12.550 1.00 90.75 91 SER A C 1
ATOM 718 O O . SER A 1 91 ? -10.099 9.502 13.589 1.00 90.75 91 SER A O 1
ATOM 720 N N . PHE A 1 92 ? -10.117 9.080 11.381 1.00 91.00 92 PHE A N 1
ATOM 721 C CA . PHE A 1 92 ? -11.567 9.219 11.248 1.00 91.00 92 PHE A CA 1
ATOM 722 C C . PHE A 1 92 ? -12.313 8.180 12.077 1.00 91.00 92 PHE A C 1
ATOM 724 O O . PHE A 1 92 ? -13.268 8.519 12.775 1.00 91.00 92 PHE A O 1
ATOM 731 N N . VAL A 1 93 ? -11.874 6.921 12.051 1.00 88.50 93 VAL A N 1
ATOM 732 C CA . VAL A 1 93 ? -12.526 5.873 12.842 1.00 88.50 93 VAL A CA 1
ATOM 733 C C . VAL A 1 93 ? -12.367 6.134 14.341 1.00 88.50 93 VAL A C 1
ATOM 735 O O . VAL A 1 93 ? -13.334 5.953 15.079 1.00 88.50 93 VAL A O 1
ATOM 738 N N . LYS A 1 94 ? -11.211 6.632 14.801 1.00 87.00 94 LYS A N 1
ATOM 739 C CA . LYS A 1 94 ? -11.008 7.083 16.191 1.00 87.00 94 LYS A CA 1
ATOM 740 C C . LYS A 1 94 ? -11.979 8.187 16.588 1.00 87.00 94 LYS A C 1
ATOM 742 O O . LYS A 1 94 ? -12.641 8.057 17.614 1.00 87.00 94 LYS A O 1
ATOM 747 N N . GLU A 1 95 ? -12.095 9.226 15.769 1.00 88.50 95 GLU A N 1
ATOM 748 C CA . GLU A 1 95 ? -13.009 10.344 16.014 1.00 88.50 95 GLU A CA 1
ATOM 749 C C . GLU A 1 95 ? -14.464 9.861 16.103 1.00 88.50 95 GLU A C 1
ATOM 751 O O . GLU A 1 95 ? -15.160 10.146 17.076 1.00 88.50 95 GLU A O 1
ATOM 756 N N . LYS A 1 96 ? -14.927 9.066 15.129 1.00 86.19 96 LYS A N 1
ATOM 757 C CA . LYS A 1 96 ? -16.310 8.561 15.130 1.00 86.19 96 LYS A CA 1
ATOM 758 C C . LYS A 1 96 ? -16.578 7.592 16.278 1.00 86.19 96 LYS A C 1
ATOM 760 O O . LYS A 1 96 ? -17.642 7.661 16.886 1.00 86.19 96 LYS A O 1
ATOM 765 N N . SER A 1 97 ? -15.611 6.742 16.613 1.00 80.50 97 SER A N 1
ATOM 766 C CA . SER A 1 97 ? -15.707 5.833 17.760 1.00 80.50 97 SER A CA 1
ATOM 767 C C . SER A 1 97 ? -15.809 6.600 19.079 1.00 80.50 97 SER A C 1
ATOM 769 O O . SER A 1 97 ? -16.615 6.237 19.934 1.00 80.50 97 SER A O 1
ATOM 771 N N . PHE A 1 98 ? -15.048 7.687 19.229 1.00 82.38 98 PHE A N 1
ATOM 772 C CA . PHE A 1 98 ? -15.134 8.567 20.392 1.00 82.38 98 PHE A CA 1
ATOM 773 C C . PHE A 1 98 ? -16.520 9.217 20.508 1.00 82.38 98 PHE A C 1
ATOM 775 O O . PHE A 1 98 ? -17.155 9.109 21.554 1.00 82.38 98 PHE A O 1
ATOM 782 N N . VAL A 1 99 ? -17.052 9.772 19.413 1.00 84.25 99 VAL A N 1
AT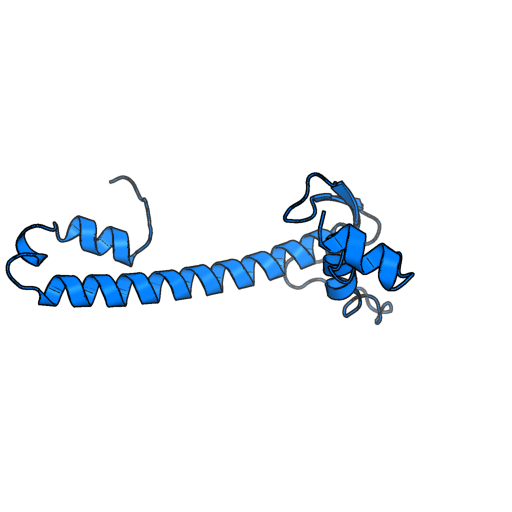OM 783 C CA . VAL A 1 99 ? -18.407 10.360 19.388 1.00 84.25 99 VAL A CA 1
ATOM 784 C C . VAL A 1 99 ? -19.484 9.343 19.780 1.00 84.25 99 VAL A C 1
ATOM 786 O O . VAL A 1 99 ? -20.440 9.689 20.470 1.00 84.25 99 VAL A O 1
ATOM 789 N N . ILE A 1 100 ? -19.349 8.082 19.359 1.00 79.06 100 ILE A N 1
ATOM 790 C CA . ILE A 1 100 ? -20.276 7.012 19.756 1.00 79.06 100 ILE A CA 1
ATOM 791 C C . ILE A 1 100 ? -20.151 6.712 21.254 1.00 79.06 100 ILE A C 1
ATOM 793 O O . ILE A 1 100 ? -21.170 6.545 21.924 1.00 79.06 100 ILE A O 1
ATOM 797 N N . SER A 1 101 ? -18.927 6.691 21.789 1.00 76.44 101 SER A N 1
ATOM 798 C CA . SER A 1 101 ? -18.682 6.484 23.220 1.00 76.44 101 SER A CA 1
ATOM 799 C C . SER A 1 101 ? -19.336 7.561 24.093 1.00 76.44 101 SER A C 1
ATOM 801 O O . SER A 1 101 ? -19.728 7.270 25.219 1.00 76.44 101 SER A O 1
ATOM 803 N N . GLU A 1 102 ? -19.497 8.786 23.586 1.00 81.81 102 GLU A N 1
ATOM 804 C CA . GLU A 1 102 ? -20.167 9.882 24.300 1.00 81.81 102 GLU A CA 1
ATOM 805 C C . GLU A 1 102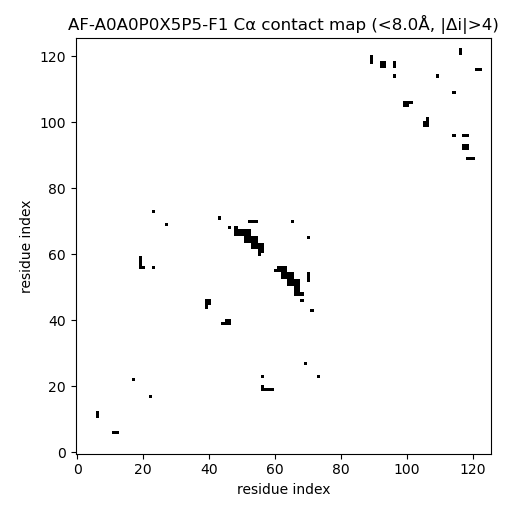 ? -21.706 9.811 24.243 1.00 81.81 102 GLU A C 1
ATOM 807 O O . GLU A 1 102 ? -22.391 10.563 24.936 1.00 81.81 102 GLU A O 1
ATOM 812 N N . LYS A 1 103 ? -22.297 8.897 23.458 1.00 82.81 103 LYS A N 1
ATOM 813 C CA . LYS A 1 103 ? -23.762 8.771 23.309 1.00 82.81 103 LYS A CA 1
ATOM 814 C C . LYS A 1 103 ? -24.445 7.913 24.389 1.00 82.81 103 LYS A C 1
ATOM 816 O O . LYS A 1 103 ? -25.567 7.447 24.178 1.00 82.81 103 LYS A O 1
ATOM 821 N N . GLY A 1 104 ? -23.817 7.739 25.553 1.00 73.31 104 GLY A N 1
ATOM 822 C CA . GLY A 1 104 ? -24.428 7.129 26.742 1.00 73.31 104 GLY A CA 1
ATOM 823 C C . GLY A 1 104 ? -24.924 5.702 26.493 1.00 73.31 104 GLY A C 1
ATOM 824 O O . GLY A 1 104 ? -24.137 4.839 26.131 1.00 73.31 104 GLY A O 1
ATOM 825 N N . ALA A 1 105 ? -26.235 5.462 26.608 1.00 70.88 105 ALA A N 1
ATOM 826 C CA . ALA A 1 105 ? -26.851 4.132 26.473 1.00 70.88 105 ALA A CA 1
ATOM 827 C C . ALA A 1 105 ? -26.549 3.400 25.144 1.00 70.88 105 ALA A C 1
ATOM 829 O O . ALA A 1 105 ? -26.719 2.184 25.051 1.00 70.88 105 ALA A O 1
ATOM 830 N N . LEU A 1 106 ? -26.126 4.120 24.096 1.00 69.31 106 LEU A N 1
ATOM 831 C CA . LEU A 1 106 ? -25.644 3.509 22.851 1.00 69.31 106 LEU A CA 1
ATOM 832 C C . LEU A 1 106 ? -24.225 2.941 22.981 1.00 69.31 106 LEU A C 1
ATOM 834 O O . LEU A 1 106 ? -23.936 1.917 22.364 1.00 69.31 106 LEU A O 1
ATOM 838 N N . ALA A 1 107 ? -23.365 3.564 23.789 1.00 67.06 107 ALA A N 1
ATOM 839 C CA . ALA A 1 107 ? -22.025 3.067 24.077 1.00 67.06 107 ALA A CA 1
ATOM 840 C C . ALA A 1 107 ? -22.087 1.741 24.848 1.00 67.06 107 ALA A C 1
ATOM 842 O O . ALA A 1 107 ? -21.362 0.811 24.511 1.00 67.06 107 ALA A O 1
ATOM 843 N N . ASP A 1 108 ? -23.033 1.606 25.783 1.00 71.50 108 ASP A N 1
ATOM 844 C CA . ASP A 1 108 ? -23.220 0.381 26.579 1.00 71.50 108 ASP A CA 1
ATOM 845 C C . ASP A 1 108 ? -23.613 -0.842 25.732 1.00 71.50 108 ASP A C 1
ATOM 847 O O . ASP A 1 108 ? -23.400 -1.986 26.134 1.00 71.50 108 ASP A O 1
ATOM 851 N N . ARG A 1 109 ? -24.178 -0.622 24.535 1.00 78.69 109 ARG A N 1
ATOM 852 C CA . ARG A 1 109 ? -24.537 -1.702 23.600 1.00 78.69 109 ARG A CA 1
ATOM 853 C C . ARG A 1 109 ? -23.362 -2.190 22.760 1.00 78.69 109 ARG A C 1
ATOM 855 O O . ARG A 1 109 ? -23.470 -3.249 22.141 1.00 78.69 109 ARG A O 1
ATOM 862 N N . ILE A 1 110 ? -22.270 -1.434 22.694 1.00 74.88 110 ILE A N 1
ATOM 863 C CA . ILE A 1 110 ? -21.125 -1.753 21.843 1.00 74.88 110 ILE A CA 1
ATOM 864 C C . ILE A 1 110 ? -19.995 -2.245 22.736 1.00 74.88 110 ILE A C 1
ATOM 866 O O . ILE A 1 110 ? -19.479 -1.520 23.580 1.00 74.88 110 ILE A O 1
ATOM 870 N N . SER A 1 111 ? -19.585 -3.499 22.536 1.00 78.44 111 SER A N 1
ATOM 871 C CA . SER A 1 111 ? -18.514 -4.081 23.342 1.00 78.44 111 SER A CA 1
ATOM 872 C C . SER A 1 111 ? -17.222 -3.253 23.196 1.00 78.44 111 SER A C 1
ATOM 874 O O . SER A 1 111 ? -16.847 -2.895 22.072 1.00 78.44 111 SER A O 1
ATOM 876 N N . PRO A 1 112 ? -16.478 -2.995 24.289 1.00 75.88 112 PRO A N 1
ATOM 877 C CA . PRO A 1 112 ? -15.196 -2.290 24.221 1.00 75.88 112 PRO A CA 1
ATOM 878 C C . PRO A 1 112 ? -14.190 -2.952 23.267 1.00 75.88 112 PRO A C 1
ATOM 880 O O . PRO A 1 112 ? -13.343 -2.280 22.680 1.00 75.88 112 PRO A O 1
ATOM 883 N N . GLY A 1 113 ? -14.296 -4.273 23.077 1.00 78.50 113 GLY A N 1
ATOM 884 C CA . GLY A 1 113 ? -13.494 -5.015 22.106 1.00 78.50 113 GLY A CA 1
ATOM 885 C C . GLY A 1 113 ? -13.789 -4.605 20.661 1.00 78.50 113 GLY A C 1
ATOM 886 O O . GLY A 1 113 ? -12.853 -4.436 19.881 1.00 78.50 113 GLY A O 1
ATOM 887 N N . ILE A 1 114 ? -15.062 -4.366 20.329 1.00 78.31 114 ILE A N 1
ATOM 888 C CA . ILE A 1 114 ? -15.483 -3.893 19.003 1.00 78.31 114 ILE A CA 1
ATOM 889 C C . ILE A 1 114 ? -14.951 -2.476 18.766 1.00 78.31 114 ILE A C 1
ATOM 891 O O . ILE A 1 114 ? -14.310 -2.233 17.744 1.00 78.31 114 ILE A O 1
ATOM 895 N N . VAL A 1 115 ? -15.108 -1.568 19.736 1.00 75.00 115 VAL A N 1
ATOM 896 C CA . VAL A 1 115 ? -14.559 -0.200 19.646 1.00 75.00 115 VAL A CA 1
ATOM 897 C C . VAL A 1 115 ? -13.045 -0.233 19.425 1.00 75.00 115 VAL A C 1
ATOM 899 O O . VAL A 1 115 ? -12.521 0.466 18.559 1.00 75.00 115 VAL A O 1
ATOM 902 N N . LYS A 1 116 ? -12.329 -1.098 20.153 1.00 77.06 116 LYS A N 1
ATOM 903 C CA . LYS A 1 116 ? -10.880 -1.250 19.999 1.00 77.06 116 LYS A CA 1
ATOM 904 C C . LYS A 1 116 ? -10.494 -1.755 18.606 1.00 77.06 116 LYS A C 1
ATOM 906 O O . LYS A 1 116 ? -9.554 -1.212 18.033 1.00 77.06 116 LYS A O 1
ATOM 911 N N . SER A 1 117 ? -11.219 -2.736 18.064 1.00 74.81 117 SER A N 1
ATOM 912 C CA . SER A 1 117 ? -10.963 -3.276 16.719 1.00 74.81 117 SER A CA 1
ATOM 913 C C . SER A 1 117 ? -11.194 -2.245 15.610 1.00 74.81 117 SER A C 1
ATOM 915 O O . SER A 1 117 ? -10.366 -2.121 14.709 1.00 74.81 117 SER A O 1
ATOM 917 N N . LEU A 1 118 ? -12.250 -1.429 15.731 1.00 74.75 118 LEU A N 1
ATOM 918 C CA . LEU A 1 118 ? -12.519 -0.315 14.819 1.00 74.75 118 LEU A CA 1
ATOM 919 C C . LEU A 1 118 ? -11.353 0.679 14.838 1.00 74.75 118 LEU A C 1
ATOM 921 O O . LEU A 1 118 ? -10.833 1.074 13.799 1.00 74.75 118 LEU A O 1
ATOM 925 N N . VAL A 1 119 ? -10.892 1.043 16.032 1.00 74.88 119 VAL A N 1
ATOM 926 C CA . VAL A 1 119 ? -9.824 2.030 16.223 1.00 74.88 119 VAL A CA 1
ATOM 927 C C . VAL A 1 119 ? -8.452 1.534 15.759 1.00 74.88 119 VAL A C 1
ATOM 929 O O . VAL A 1 119 ? -7.635 2.335 15.293 1.00 74.88 119 VAL A O 1
ATOM 932 N N . SER A 1 120 ? -8.148 0.247 15.918 1.00 75.75 120 SER A N 1
ATOM 933 C CA . SER A 1 120 ? -6.853 -0.296 15.513 1.00 75.75 120 SER A CA 1
ATOM 934 C C . SER A 1 120 ? -6.795 -0.680 14.037 1.00 75.75 120 SER A C 1
ATOM 936 O O . SER A 1 120 ? -5.687 -0.755 13.519 1.00 75.75 120 SER A O 1
ATOM 938 N N . LEU A 1 121 ? -7.939 -0.877 13.364 1.00 71.25 121 LEU A N 1
ATOM 939 C CA . LEU A 1 121 ? -8.017 -1.413 11.995 1.00 71.25 121 LEU A CA 1
ATOM 940 C C . LEU A 1 121 ? -7.208 -2.713 11.826 1.00 71.25 121 LEU A C 1
ATOM 942 O O . LEU A 1 121 ? -6.643 -2.986 10.772 1.00 71.25 121 LEU A O 1
ATOM 946 N N . THR A 1 122 ? -7.118 -3.511 12.891 1.00 66.75 122 THR A N 1
ATOM 947 C CA . THR A 1 122 ? -6.388 -4.780 12.890 1.00 66.75 122 THR A CA 1
ATOM 948 C C . THR A 1 122 ? -7.362 -5.926 13.090 1.00 66.75 122 THR A C 1
ATOM 950 O O . THR A 1 122 ? -7.860 -6.109 14.203 1.00 66.75 122 THR A O 1
ATOM 953 N N . ASP A 1 123 ? -7.550 -6.745 12.061 1.00 55.91 123 ASP A N 1
ATOM 954 C CA . ASP A 1 123 ? -8.073 -8.100 12.220 1.00 55.91 123 ASP A CA 1
ATOM 955 C C . ASP A 1 123 ? -6.920 -8.988 12.692 1.00 55.91 123 ASP A C 1
ATOM 957 O O . ASP A 1 123 ? -6.185 -9.576 11.901 1.00 55.91 123 ASP A O 1
ATOM 961 N N . LYS A 1 124 ? -6.682 -9.040 14.004 1.00 53.66 124 LYS A N 1
ATOM 962 C CA . LYS A 1 124 ? -5.947 -10.177 14.565 1.00 53.66 124 LYS A CA 1
ATOM 963 C C . LYS A 1 124 ? -6.974 -11.099 15.210 1.00 53.66 124 LYS A C 1
ATOM 965 O O . LYS A 1 124 ? -7.620 -10.652 16.163 1.00 53.66 124 LYS A O 1
ATOM 970 N N . PRO A 1 125 ? -7.142 -12.344 14.724 1.00 53.00 125 PRO A N 1
ATOM 971 C CA . PRO A 1 125 ? -7.927 -13.319 15.459 1.00 53.00 125 PRO A CA 1
ATOM 972 C C . PRO A 1 125 ? -7.247 -13.537 16.815 1.00 53.00 125 PRO A C 1
ATOM 974 O O . PRO A 1 125 ? -6.017 -13.593 16.904 1.00 53.00 125 PRO A O 1
ATOM 977 N N . LYS A 1 126 ? -8.062 -13.554 17.867 1.00 42.09 126 LYS A N 1
ATOM 978 C CA . LYS A 1 126 ? -7.628 -13.916 19.215 1.00 42.09 126 LYS A CA 1
ATOM 979 C C . LYS A 1 126 ? -7.396 -15.416 19.305 1.00 42.09 126 LYS A C 1
ATOM 981 O O . LYS A 1 126 ? -8.207 -16.148 18.698 1.00 42.09 126 LYS A O 1
#

Mean predicted aligned error: 15.45 Å

InterPro domains:
  IPR030482 p53 and DNA damage-regulated protein 1 [PTHR21162] (1-125)

Nearest PDB structures (foldseek):
  8vwj-assembly1_S  TM=2.977E-01  e=2.349E+00  Autographa californica multiple nucleopolyhedrovirus

Solvent-accessible surface area (backbone atoms only — not comparable to full-atom values): 7756 Å² total; per-residue (Å²): 110,71,70,59,54,51,29,68,73,67,75,50,88,75,69,90,66,74,49,60,65,55,54,53,50,62,71,43,60,81,67,72,80,68,87,84,61,90,7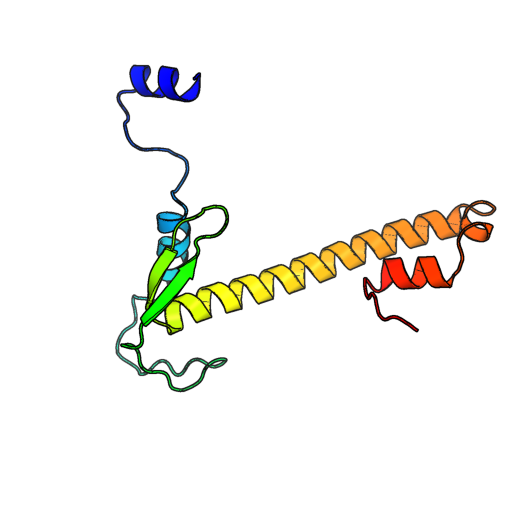7,60,38,92,89,73,40,84,71,64,84,81,43,68,37,80,40,68,38,80,97,55,99,48,74,45,84,40,40,40,67,58,52,49,54,52,50,53,54,49,49,56,49,50,53,50,51,49,53,52,50,35,49,53,39,39,53,54,50,50,58,44,56,71,54,50,79,61,28,77,73,50,56,71,67,56,54,48,38,56,41,64,72,54,94,68,86,127

Sequence (126 aa):
EALTALRKRAKTTKTSVPTPFEIIMKGLEGTSGKQLVKEICPTCGDHDPKEDTWLMFPGSDIFARVPFHVAHTVLDKDQERLDYDTKKLQSFVKEKSFVISEKGALADRISPGIVKSLVSLTDKPK